Protein AF-A0AAN5D2E3-F1 (afdb_monomer)

Solvent-accessible surface area (backbone atoms only — not comparable to full-atom values): 9190 Å² total; per-residue (Å²): 136,81,71,66,51,76,49,75,48,74,58,98,89,40,80,44,77,50,74,50,62,76,90,56,58,66,60,54,51,52,52,51,50,53,53,48,56,31,68,62,36,72,94,40,45,52,52,53,47,46,52,50,51,49,49,53,33,46,78,68,71,45,49,37,49,93,79,75,38,45,38,66,65,53,52,47,52,53,50,52,50,49,34,44,63,36,77,97,60,52,73,40,81,63,44,63,77,36,79,85,80,60,92,38,74,56,99,84,39,76,68,45,57,54,81,76,77,86,87,74,82,61,87,76,74,84,74,50,68,66,57,53,50,54,50,51,52,55,49,62,74,69,51,65,78,90,79,114

Radius of gyration: 17.25 Å; Cα contacts (8 Å, |Δi|>4): 128; chains: 1; bounding box: 38×38×48 Å

Mean predicted aligned error: 5.22 Å

Nearest PDB structures (foldseek):
  4fhx-assembly1_A  TM=8.862E-01  e=2.299E-06  Schizosaccharomyces pombe 972h-
  4e7x-assembly2_B  TM=8.240E-01  e=1.343E-06  Schizosaccharomyces pombe 972h-
  4e7x-assembly3_C  TM=8.349E-01  e=2.440E-06  Schizosaccharomyces pombe 972h-
  4e80-assembly2_B  TM=8.372E-01  e=2.919E-06  Schizosaccharomyces pombe 972h-
  4e7x-assembly4_D  TM=8.471E-01  e=3.492E-06  Schizosaccharomyces pombe 972h-

Secondary structure (DSSP, 8-state):
---EEEEEEEETTEEEEEEEESS-HHHHHHHHHHHHHHHHSGGGHHHHHHHHHHHHHHHTT---GGGTS--HHHHHHHHHHHHHH-SSS-SS--GGGSSS----EETTEE--------SS-STT----HHHHHHHHHHHHHS--GGG-

InterPro domains:
  IPR043519 Nucleotidyltransferase superfamily [SSF81301] (1-39)
  IPR054708 Poly(A) RNA polymerase, mitochondrial-like, central palm domain [PF22600] (1-38)

pLDDT: mean 90.35, std 9.14, range [53.97, 98.0]

Organism: NCBI:txid1317129

Sequence (148 aa):
KVPIVKFEITVDGNKIDGDVSCYNELALHNSQLLRRYCSWTKDQMLSKLGLFIKRWAKECDICDASKGSLSSYAYMILLIHFLQRLKPHPLLPVLQEMGEKKEILVEGWDVYFCDESPKRHWSKCTLSIGDLFLQFLEYFAKFEWENQ

Structure (mmCIF, N/CA/C/O backbone):
data_AF-A0AAN5D2E3-F1
#
_entry.id   AF-A0AAN5D2E3-F1
#
loop_
_atom_site.group_PDB
_atom_site.id
_atom_site.type_symbol
_atom_site.label_atom_id
_atom_site.label_alt_id
_atom_site.label_comp_id
_atom_site.label_asym_id
_atom_site.label_entity_id
_atom_site.label_seq_id
_atom_site.pdbx_PDB_ins_code
_atom_site.Cartn_x
_atom_site.Cartn_y
_atom_site.Cartn_z
_atom_site.occupancy
_atom_site.B_iso_or_equiv
_atom_site.auth_seq_id
_atom_site.auth_comp_id
_atom_site.auth_asym_id
_atom_site.auth_atom_id
_atom_site.pdbx_PDB_model_num
ATOM 1 N N . LYS A 1 1 ? -18.914 -6.309 2.039 1.00 68.12 1 LYS A N 1
ATOM 2 C CA . LYS A 1 1 ? -18.688 -5.642 3.350 1.00 68.12 1 LYS A CA 1
ATOM 3 C C . LYS A 1 1 ? -18.628 -6.748 4.396 1.00 68.12 1 LYS A C 1
ATOM 5 O O . LYS A 1 1 ? -19.557 -7.540 4.427 1.00 68.12 1 LYS A O 1
ATOM 10 N N . VAL A 1 2 ? -17.533 -6.868 5.146 1.00 80.00 2 VAL A N 1
ATOM 11 C CA . VAL A 1 2 ? -17.291 -8.002 6.059 1.00 80.00 2 VAL A CA 1
ATOM 12 C C . VAL A 1 2 ? -17.822 -7.653 7.458 1.00 80.00 2 VAL A C 1
ATOM 14 O O . VAL A 1 2 ? -17.511 -6.558 7.933 1.00 80.00 2 VAL A O 1
ATOM 17 N N . PRO A 1 3 ? -18.633 -8.507 8.113 1.00 87.31 3 PRO A N 1
ATOM 18 C CA . PRO A 1 3 ? -19.016 -8.314 9.510 1.00 87.31 3 PRO A CA 1
ATOM 19 C C . PRO A 1 3 ? -17.784 -8.347 10.419 1.00 87.31 3 PRO A C 1
ATOM 21 O O . PRO A 1 3 ? -16.954 -9.250 10.305 1.00 87.31 3 PRO A O 1
ATOM 24 N N . ILE A 1 4 ? -17.671 -7.368 11.317 1.00 92.38 4 ILE A N 1
ATOM 25 C CA . ILE A 1 4 ? -16.534 -7.243 12.233 1.00 92.38 4 ILE A CA 1
ATOM 26 C C . ILE A 1 4 ? -16.998 -7.045 13.673 1.00 92.38 4 ILE A C 1
ATOM 28 O O . ILE A 1 4 ? -17.958 -6.316 13.930 1.00 92.38 4 ILE A O 1
ATOM 32 N N . VAL A 1 5 ? -16.278 -7.661 14.606 1.00 93.69 5 VAL A N 1
ATOM 33 C CA . VAL A 1 5 ? -16.347 -7.373 16.041 1.00 93.69 5 VAL A CA 1
ATOM 34 C C . VAL A 1 5 ? -15.101 -6.575 16.402 1.00 93.69 5 VAL A C 1
ATOM 36 O O . VAL A 1 5 ? -13.989 -7.089 16.301 1.00 93.69 5 VAL A O 1
ATOM 39 N N . LYS A 1 6 ? -15.286 -5.317 16.801 1.00 93.31 6 LYS A N 1
ATOM 40 C CA . LYS A 1 6 ? -14.191 -4.460 17.267 1.00 93.31 6 LYS A CA 1
ATOM 41 C C . LYS A 1 6 ? -13.921 -4.716 18.742 1.00 93.31 6 LYS A C 1
ATOM 43 O O . LYS A 1 6 ? -14.868 -4.882 19.510 1.00 93.31 6 LYS A O 1
ATOM 48 N N . PHE A 1 7 ? -12.659 -4.703 19.142 1.00 94.75 7 PHE A N 1
ATOM 49 C CA . PHE A 1 7 ? -12.260 -4.823 20.538 1.00 94.75 7 PHE A CA 1
ATOM 50 C C . PHE A 1 7 ? -11.097 -3.883 20.858 1.00 94.75 7 PHE A C 1
ATOM 52 O O . PHE A 1 7 ? -10.274 -3.584 19.997 1.00 94.75 7 PHE A O 1
ATOM 59 N N . GLU A 1 8 ? -11.024 -3.459 22.116 1.00 96.38 8 GLU A N 1
ATOM 60 C CA . GLU A 1 8 ? -9.869 -2.780 22.705 1.00 96.38 8 GLU A CA 1
ATOM 61 C C . GLU A 1 8 ? -9.410 -3.642 23.888 1.00 96.38 8 GLU A C 1
ATOM 63 O O . GLU A 1 8 ? -10.217 -3.996 24.752 1.00 96.38 8 GLU A O 1
ATOM 68 N N . ILE A 1 9 ? -8.131 -4.010 23.928 1.00 95.31 9 ILE A N 1
ATOM 69 C CA . ILE A 1 9 ? -7.511 -4.679 25.079 1.00 95.31 9 ILE A CA 1
ATOM 70 C C . ILE A 1 9 ? -6.303 -3.879 25.553 1.00 95.31 9 ILE A C 1
ATOM 72 O O . ILE A 1 9 ? -5.659 -3.183 24.774 1.00 95.31 9 ILE A O 1
ATOM 76 N N . THR A 1 10 ? -5.971 -3.985 26.838 1.00 96.56 10 THR A N 1
ATOM 77 C CA . THR A 1 10 ? -4.740 -3.405 27.391 1.00 96.56 10 THR A CA 1
ATOM 78 C C . THR A 1 10 ? -3.774 -4.526 27.754 1.00 96.56 10 THR A C 1
ATOM 80 O O . THR A 1 10 ? -4.115 -5.389 28.559 1.00 96.56 10 THR A O 1
ATOM 83 N N . VAL A 1 11 ? -2.576 -4.511 27.168 1.00 94.88 11 VAL A N 1
ATOM 84 C CA . VAL A 1 11 ? -1.500 -5.485 27.419 1.00 94.88 11 VAL A CA 1
ATOM 85 C C . VAL A 1 11 ? -0.249 -4.715 27.828 1.00 94.88 11 VAL A C 1
ATOM 87 O O . VAL A 1 11 ? 0.181 -3.812 27.113 1.00 94.88 11 VAL A O 1
ATOM 90 N N . ASP A 1 12 ? 0.303 -5.019 29.004 1.00 94.56 12 ASP A N 1
ATOM 91 C CA . ASP A 1 12 ? 1.480 -4.339 29.574 1.00 94.56 12 ASP A CA 1
ATOM 92 C C . ASP A 1 12 ? 1.362 -2.800 29.592 1.00 94.56 12 ASP A C 1
ATOM 94 O O . ASP A 1 12 ? 2.315 -2.072 29.321 1.00 94.56 12 ASP A O 1
ATOM 98 N N . GLY A 1 13 ? 0.155 -2.290 29.864 1.00 93.31 13 GLY A N 1
ATOM 99 C CA . GLY A 1 13 ? -0.145 -0.853 29.880 1.00 93.31 13 GLY A CA 1
ATOM 100 C C . GLY A 1 13 ? -0.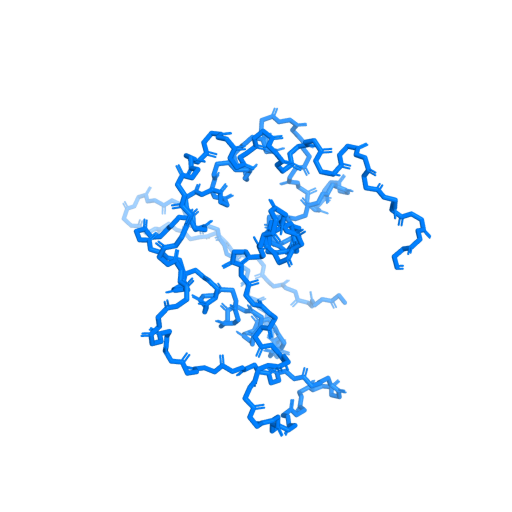342 -0.209 28.500 1.00 93.31 13 GLY A C 1
ATOM 101 O O . GLY A 1 13 ? -0.666 0.974 28.432 1.00 93.31 13 GLY A O 1
ATOM 102 N N . ASN A 1 14 ? -0.208 -0.964 27.406 1.00 93.19 14 ASN A N 1
ATOM 103 C CA . ASN A 1 14 ? -0.454 -0.486 26.047 1.00 93.19 14 ASN A CA 1
ATOM 104 C C . ASN A 1 14 ? -1.866 -0.852 25.594 1.00 93.19 14 ASN A C 1
ATOM 106 O O . ASN A 1 14 ? -2.267 -2.015 25.672 1.00 93.19 14 ASN A O 1
ATOM 110 N N . LYS A 1 15 ? -2.604 0.134 25.078 1.00 95.00 15 LYS A N 1
ATOM 111 C CA . LYS A 1 15 ? -3.893 -0.099 24.421 1.00 95.00 15 LYS A CA 1
ATOM 112 C C . LYS A 1 15 ? -3.682 -0.681 23.029 1.00 95.00 15 LYS A C 1
ATOM 114 O O . LYS A 1 15 ? -2.883 -0.160 22.251 1.00 95.00 15 LYS A O 1
ATOM 119 N N . ILE A 1 16 ? -4.408 -1.747 22.728 1.00 94.06 16 ILE A N 1
ATOM 120 C CA . ILE A 1 16 ? -4.403 -2.431 21.441 1.00 94.06 16 ILE A CA 1
ATOM 121 C C . ILE A 1 16 ? -5.845 -2.508 20.955 1.00 94.06 16 ILE A C 1
ATOM 123 O O . ILE A 1 16 ? -6.668 -3.210 21.545 1.00 94.06 16 ILE A O 1
ATOM 127 N N . ASP A 1 17 ? -6.116 -1.809 19.860 1.00 94.12 17 ASP A N 1
ATOM 128 C CA . ASP A 1 17 ? -7.364 -1.913 19.113 1.00 94.12 17 ASP A CA 1
ATOM 129 C C . ASP A 1 17 ? -7.245 -2.992 18.036 1.00 94.12 17 ASP A C 1
ATOM 131 O O . ASP A 1 17 ? -6.220 -3.103 17.352 1.00 94.12 17 ASP A O 1
ATOM 135 N N . GLY A 1 18 ? -8.307 -3.769 17.850 1.00 92.31 18 GLY A N 1
ATOM 136 C CA . GLY A 1 18 ? -8.355 -4.803 16.829 1.00 92.31 18 GLY A CA 1
ATOM 137 C C . GLY A 1 18 ? -9.761 -5.095 16.329 1.00 92.31 18 GLY A C 1
ATOM 138 O O . GLY A 1 18 ? -10.763 -4.794 16.978 1.00 92.31 18 GLY A O 1
ATOM 139 N N . ASP A 1 19 ? -9.809 -5.728 15.161 1.00 93.19 19 ASP A N 1
ATOM 140 C CA . ASP A 1 19 ? -11.034 -6.186 14.522 1.00 93.19 19 ASP A CA 1
ATOM 141 C C . ASP A 1 19 ? -10.968 -7.710 14.354 1.00 93.19 19 ASP A C 1
ATOM 143 O O . ASP A 1 19 ? -10.006 -8.247 13.801 1.00 93.19 19 ASP A O 1
ATOM 147 N N . VAL A 1 20 ? -12.007 -8.418 14.796 1.00 92.94 20 VAL A N 1
ATOM 148 C CA . VAL A 1 20 ? -12.223 -9.837 14.486 1.00 92.94 20 VAL A CA 1
ATOM 149 C C . VAL A 1 20 ? -13.233 -9.934 13.353 1.00 92.94 20 VAL A C 1
ATOM 151 O O . VAL A 1 20 ? -14.332 -9.391 13.444 1.00 92.94 20 VAL A O 1
ATOM 154 N N . SER A 1 21 ? -12.874 -10.657 12.295 1.00 92.81 21 SER A N 1
ATOM 155 C CA . SER A 1 21 ? -13.781 -11.009 11.199 1.00 92.81 21 SER A CA 1
ATOM 156 C C . SER A 1 21 ? -13.849 -12.525 11.048 1.00 92.81 21 SER A C 1
ATOM 158 O O . SER A 1 21 ? -12.859 -13.218 11.282 1.00 92.81 21 SER A O 1
ATOM 160 N N . CYS A 1 22 ? -15.015 -13.046 10.672 1.00 89.56 22 CYS A N 1
ATOM 161 C CA . CYS A 1 22 ? -15.204 -14.470 10.401 1.00 89.56 22 CYS A CA 1
ATOM 162 C C . CYS A 1 22 ? -15.117 -14.723 8.893 1.00 89.56 22 CYS A C 1
ATOM 164 O O . CYS A 1 22 ? -15.742 -13.993 8.127 1.00 89.56 22 CYS A O 1
ATOM 166 N N . TYR A 1 23 ? -14.375 -15.760 8.491 1.00 86.88 23 TYR A N 1
ATOM 167 C CA . TYR A 1 23 ? -14.269 -16.220 7.097 1.00 86.88 23 TYR A CA 1
ATOM 168 C C . TYR A 1 23 ? -13.866 -15.130 6.090 1.00 86.88 23 TYR A C 1
ATOM 170 O O . TYR A 1 23 ? -14.365 -15.090 4.977 1.00 86.88 23 TYR A O 1
ATOM 178 N N . ASN A 1 24 ? -12.961 -14.224 6.470 1.00 89.75 24 ASN A N 1
ATOM 179 C CA . ASN A 1 24 ? -12.407 -13.229 5.549 1.00 89.75 24 ASN A CA 1
ATOM 180 C C . ASN A 1 24 ? -11.130 -13.767 4.883 1.00 89.75 24 ASN A C 1
ATOM 182 O O . ASN A 1 24 ? -10.030 -13.251 5.100 1.00 89.75 24 ASN A O 1
ATOM 186 N N . GLU A 1 25 ? -11.265 -14.859 4.131 1.00 92.69 25 GLU A N 1
ATOM 187 C CA . GLU A 1 25 ? -10.123 -15.589 3.568 1.00 92.69 25 GLU A CA 1
ATOM 188 C C . GLU A 1 25 ? -9.369 -14.752 2.531 1.00 92.69 25 GLU A C 1
ATOM 190 O O . GLU A 1 25 ? -8.136 -14.714 2.530 1.00 92.69 25 GLU A O 1
ATOM 195 N N . LEU A 1 26 ? -10.092 -13.969 1.725 1.00 94.06 26 LEU A N 1
ATOM 196 C CA . LEU A 1 26 ? -9.495 -13.033 0.770 1.00 94.06 26 LEU A CA 1
ATOM 197 C C . LEU A 1 26 ? -8.535 -12.040 1.445 1.00 94.06 26 LEU A C 1
ATOM 199 O O . LEU A 1 26 ? -7.472 -11.731 0.900 1.00 94.06 26 LEU A O 1
ATOM 203 N N . ALA A 1 27 ? -8.851 -11.560 2.654 1.00 93.19 27 ALA A N 1
ATOM 204 C CA . ALA A 1 27 ? -7.956 -10.662 3.384 1.00 93.19 27 ALA A CA 1
ATOM 205 C C . ALA A 1 27 ? -6.655 -11.348 3.826 1.00 93.19 27 ALA A C 1
ATOM 207 O O . ALA A 1 27 ? -5.616 -10.683 3.887 1.00 93.19 27 ALA A O 1
ATOM 208 N N . LEU A 1 28 ? -6.678 -12.659 4.089 1.00 94.19 28 LEU A N 1
ATOM 209 C CA . LEU A 1 28 ? -5.467 -13.426 4.388 1.00 94.19 28 LEU A CA 1
ATOM 210 C C . LEU A 1 28 ? -4.560 -13.490 3.156 1.00 94.19 28 LEU A C 1
ATOM 212 O O . LEU A 1 28 ? -3.385 -13.131 3.253 1.00 94.19 28 LEU A O 1
ATOM 216 N N . HIS A 1 29 ? -5.110 -13.852 1.994 1.00 95.25 29 HIS A N 1
ATOM 217 C CA . HIS A 1 29 ? -4.358 -13.907 0.735 1.00 95.25 29 HIS A CA 1
ATOM 218 C C . HIS A 1 29 ? -3.791 -12.541 0.337 1.00 95.25 29 HIS A C 1
ATOM 220 O O . HIS A 1 29 ? -2.604 -12.422 0.037 1.00 95.25 29 HIS A O 1
ATOM 226 N N . ASN A 1 30 ? -4.590 -11.478 0.444 1.00 95.81 30 ASN A N 1
ATOM 227 C CA . ASN A 1 30 ? -4.129 -10.116 0.179 1.00 95.81 30 ASN A CA 1
ATOM 228 C C . ASN A 1 30 ? -3.019 -9.678 1.149 1.00 95.81 30 ASN A C 1
ATOM 230 O O . ASN A 1 30 ? -2.061 -9.019 0.741 1.00 95.81 30 ASN A O 1
ATOM 234 N N . SER A 1 31 ? -3.102 -10.066 2.425 1.00 95.69 31 SER A N 1
ATOM 235 C CA . SER A 1 31 ? -2.049 -9.779 3.410 1.00 95.69 31 SER A CA 1
ATOM 236 C C . SER A 1 31 ? -0.749 -10.520 3.086 1.00 95.69 31 SER A C 1
ATOM 238 O O . SER A 1 31 ? 0.338 -9.951 3.223 1.00 95.69 31 SER A O 1
ATOM 240 N N . GLN A 1 32 ? -0.841 -11.766 2.612 1.00 95.44 32 GLN A N 1
ATOM 241 C CA . GLN A 1 32 ? 0.313 -12.535 2.140 1.00 95.44 32 GLN A CA 1
ATOM 242 C C . GLN A 1 32 ? 0.931 -11.905 0.886 1.00 95.44 32 GLN A C 1
ATOM 244 O O . GLN A 1 32 ? 2.149 -11.723 0.839 1.00 95.44 32 GLN A O 1
ATOM 249 N N . LEU A 1 33 ? 0.109 -11.475 -0.075 1.00 95.50 33 LEU A N 1
ATOM 250 C CA . LEU A 1 33 ? 0.558 -10.771 -1.276 1.00 95.50 33 LEU A CA 1
ATOM 251 C C . LEU A 1 33 ? 1.311 -9.475 -0.927 1.00 95.50 33 LEU A C 1
ATOM 253 O O . LEU A 1 33 ? 2.419 -9.247 -1.415 1.00 95.50 33 LEU A O 1
ATOM 257 N N . LEU A 1 34 ? 0.763 -8.643 -0.033 1.00 95.38 34 LEU A N 1
ATOM 258 C CA . LEU A 1 34 ? 1.438 -7.424 0.431 1.00 95.38 34 LEU A CA 1
ATOM 259 C C . LEU A 1 34 ? 2.762 -7.731 1.134 1.00 95.38 34 LEU A C 1
ATOM 261 O O . LEU A 1 34 ? 3.778 -7.092 0.850 1.00 95.38 34 LEU A O 1
ATOM 265 N N . ARG A 1 35 ? 2.782 -8.739 2.015 1.00 93.62 35 ARG A N 1
ATOM 266 C CA . ARG A 1 35 ? 4.020 -9.211 2.650 1.00 93.62 35 ARG A CA 1
ATOM 267 C C . ARG A 1 35 ? 5.044 -9.615 1.594 1.00 93.62 35 ARG A C 1
ATOM 269 O O . ARG A 1 35 ? 6.233 -9.319 1.748 1.00 93.62 35 ARG A O 1
ATOM 276 N N . ARG A 1 36 ? 4.588 -10.240 0.507 1.00 91.81 36 ARG A N 1
ATOM 277 C CA . ARG A 1 36 ? 5.463 -10.667 -0.573 1.00 91.81 36 ARG A CA 1
ATOM 278 C C . ARG A 1 36 ? 6.072 -9.501 -1.330 1.00 91.81 36 ARG A C 1
ATOM 280 O O . ARG A 1 36 ? 7.293 -9.475 -1.493 1.00 91.81 36 ARG A O 1
ATOM 287 N N . TYR A 1 37 ? 5.280 -8.495 -1.679 1.00 92.56 37 TYR A N 1
ATOM 288 C CA . TYR A 1 37 ? 5.800 -7.254 -2.250 1.00 92.56 37 TYR A CA 1
ATOM 289 C C . TYR A 1 37 ? 6.796 -6.553 -1.319 1.00 92.56 37 TYR A C 1
ATOM 291 O O . TYR A 1 37 ? 7.847 -6.103 -1.773 1.00 92.56 37 TYR A O 1
ATOM 299 N N . CYS A 1 38 ? 6.545 -6.519 -0.008 1.00 91.06 38 CYS A N 1
ATOM 300 C CA . CYS A 1 38 ? 7.490 -5.926 0.944 1.00 91.06 38 CYS A CA 1
ATOM 301 C C . CYS A 1 38 ? 8.844 -6.653 0.945 1.00 91.06 38 CYS A C 1
ATOM 303 O O . CYS A 1 38 ? 9.891 -6.005 0.978 1.00 91.06 38 CYS A O 1
ATOM 305 N N . SER A 1 39 ? 8.827 -7.986 0.835 1.00 88.50 39 SER A N 1
ATOM 306 C CA . SER A 1 39 ? 10.038 -8.812 0.710 1.00 88.50 39 SER A CA 1
ATOM 307 C C . SER A 1 39 ? 10.751 -8.687 -0.643 1.00 88.50 39 SER A C 1
ATOM 309 O O . SER A 1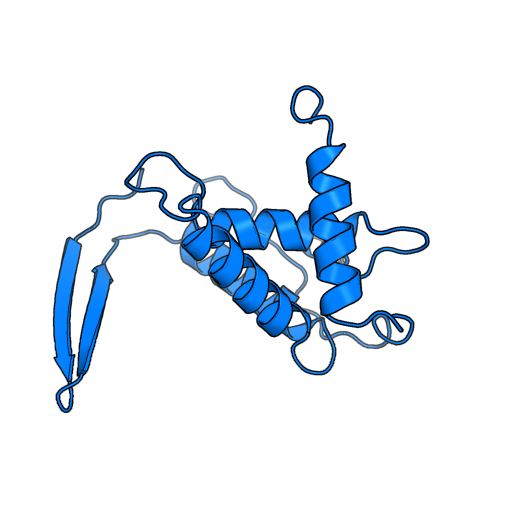 39 ? 11.904 -9.092 -0.764 1.00 88.50 39 SER A O 1
ATOM 311 N N . TRP A 1 40 ? 10.080 -8.142 -1.666 1.00 86.12 40 TRP A N 1
ATOM 312 C CA . TRP A 1 40 ? 10.640 -7.988 -3.010 1.00 86.12 40 TRP A CA 1
ATOM 313 C C . TRP A 1 40 ? 11.729 -6.912 -3.071 1.00 86.12 40 TRP A C 1
ATOM 315 O O . TRP A 1 40 ? 12.671 -6.999 -3.859 1.00 86.12 40 TRP A O 1
ATOM 325 N N . THR A 1 41 ? 11.597 -5.879 -2.239 1.00 82.94 41 THR A N 1
ATOM 326 C CA . THR A 1 41 ? 12.484 -4.711 -2.257 1.00 82.94 41 THR A CA 1
ATOM 327 C C . THR A 1 41 ? 13.667 -4.871 -1.309 1.00 82.94 41 THR A C 1
ATOM 329 O O . THR A 1 41 ? 13.527 -5.399 -0.203 1.00 82.94 41 THR A O 1
ATOM 332 N N . LYS A 1 42 ? 14.841 -4.368 -1.708 1.00 80.25 42 LYS A N 1
ATOM 333 C CA . LYS A 1 42 ? 16.016 -4.331 -0.826 1.00 80.25 42 LYS A CA 1
ATOM 334 C C . LYS A 1 42 ? 15.756 -3.407 0.371 1.00 80.25 42 LYS A C 1
ATOM 336 O O . LYS A 1 42 ? 15.055 -2.403 0.246 1.00 80.25 42 LYS A O 1
ATOM 341 N N . ASP A 1 43 ? 16.324 -3.753 1.525 1.00 84.19 43 ASP A N 1
ATOM 342 C CA . ASP A 1 43 ? 16.320 -2.938 2.748 1.00 84.19 43 ASP A CA 1
ATOM 343 C C . ASP A 1 43 ? 14.915 -2.484 3.194 1.00 84.19 43 ASP A C 1
ATOM 345 O O . ASP A 1 43 ? 14.766 -1.437 3.832 1.00 84.19 43 ASP A O 1
ATOM 349 N N . GLN A 1 44 ? 13.885 -3.276 2.859 1.00 87.38 44 GLN A N 1
ATOM 350 C CA . GLN A 1 44 ? 12.472 -3.010 3.153 1.00 87.38 44 GLN A CA 1
ATOM 351 C C . GLN A 1 44 ? 11.975 -1.657 2.610 1.00 87.38 44 GLN A C 1
ATOM 353 O O . GLN A 1 44 ? 11.161 -0.988 3.252 1.00 87.38 44 GLN A O 1
ATOM 358 N N . MET A 1 45 ? 12.474 -1.227 1.444 1.00 90.81 45 MET A N 1
ATOM 359 C CA . MET A 1 45 ? 12.124 0.066 0.841 1.00 90.81 45 MET A CA 1
ATOM 360 C C . MET A 1 45 ? 10.608 0.252 0.722 1.00 90.81 45 MET A C 1
ATOM 362 O O . MET A 1 45 ? 10.096 1.273 1.182 1.00 90.81 45 MET A O 1
ATOM 366 N N . LEU A 1 46 ? 9.883 -0.745 0.196 1.00 93.06 46 LEU A N 1
ATOM 367 C CA . LEU A 1 46 ? 8.430 -0.651 0.035 1.00 93.06 46 LEU A CA 1
ATOM 368 C C . LEU A 1 46 ? 7.722 -0.398 1.370 1.00 93.06 46 LEU A C 1
ATOM 370 O O . LEU A 1 46 ? 6.859 0.471 1.449 1.00 93.06 46 LEU A O 1
ATOM 374 N N . SER A 1 47 ? 8.113 -1.114 2.428 1.00 94.56 47 SER A N 1
ATOM 375 C CA . SER A 1 47 ? 7.540 -0.938 3.766 1.00 94.56 47 SER A CA 1
ATOM 376 C C . SER A 1 47 ? 7.797 0.467 4.314 1.00 94.56 47 SER A C 1
ATOM 378 O O . SER A 1 47 ? 6.897 1.087 4.878 1.00 94.56 47 SER A O 1
ATOM 380 N N . LYS A 1 48 ? 9.019 0.987 4.138 1.00 94.94 48 LYS A N 1
ATOM 381 C CA . LYS A 1 48 ? 9.406 2.326 4.607 1.00 94.94 48 LYS A CA 1
ATOM 382 C C . LYS A 1 48 ? 8.647 3.422 3.861 1.00 94.94 48 LYS A C 1
ATOM 384 O O . LYS A 1 48 ? 8.096 4.318 4.496 1.00 94.94 48 LYS A O 1
ATOM 389 N N . LEU A 1 49 ? 8.582 3.329 2.533 1.00 96.44 49 LEU A N 1
ATOM 390 C CA . LEU A 1 49 ? 7.847 4.275 1.696 1.00 96.44 49 LEU A CA 1
ATOM 391 C C . LEU A 1 49 ? 6.337 4.207 1.966 1.00 96.44 49 LEU A C 1
ATOM 393 O O . LEU A 1 49 ? 5.698 5.244 2.113 1.00 96.44 49 LEU A O 1
ATOM 397 N N . GLY A 1 50 ? 5.780 3.005 2.135 1.00 97.12 50 GLY A N 1
ATOM 398 C CA . GLY A 1 50 ? 4.382 2.806 2.517 1.00 97.12 50 GLY A CA 1
ATOM 399 C C . GLY A 1 50 ? 4.037 3.431 3.870 1.00 97.12 50 GLY A C 1
ATOM 400 O O . GLY A 1 50 ? 3.013 4.101 3.998 1.00 97.12 50 GLY A O 1
ATOM 401 N N . LEU A 1 51 ? 4.912 3.290 4.873 1.00 95.94 51 LEU A N 1
ATOM 402 C CA . LEU A 1 51 ? 4.740 3.949 6.171 1.00 95.94 51 LEU A CA 1
ATOM 403 C C . LEU A 1 51 ? 4.800 5.477 6.046 1.00 95.94 51 LEU A C 1
ATOM 405 O O . LEU A 1 51 ? 4.003 6.172 6.677 1.00 95.94 51 LEU A O 1
ATOM 409 N N . PHE A 1 52 ? 5.718 5.990 5.224 1.00 96.69 52 PHE A N 1
ATOM 410 C CA . PHE A 1 52 ? 5.851 7.422 4.975 1.00 96.69 52 PHE A CA 1
ATOM 411 C C . PHE A 1 52 ? 4.599 8.001 4.301 1.00 96.69 52 PHE A C 1
ATOM 413 O O . PHE A 1 52 ? 4.019 8.952 4.821 1.00 96.69 52 PHE A O 1
ATOM 420 N N . ILE A 1 53 ? 4.116 7.371 3.223 1.00 97.94 53 ILE A N 1
ATOM 421 C CA . ILE A 1 53 ? 2.876 7.756 2.528 1.00 97.94 53 ILE A CA 1
ATOM 422 C C . ILE A 1 53 ? 1.678 7.675 3.471 1.00 97.94 53 ILE A C 1
ATOM 424 O O . ILE A 1 53 ? 0.890 8.612 3.532 1.00 97.94 53 ILE A O 1
ATOM 428 N N . LYS A 1 54 ? 1.553 6.596 4.254 1.00 96.69 54 LYS A N 1
ATOM 429 C CA . LYS A 1 54 ? 0.472 6.457 5.240 1.00 96.69 54 LYS A CA 1
ATOM 430 C C . LYS A 1 54 ? 0.488 7.598 6.254 1.00 96.69 54 LYS A C 1
ATOM 432 O O . LYS A 1 54 ? -0.571 8.111 6.603 1.00 96.69 54 LYS A O 1
ATOM 437 N N . ARG A 1 55 ? 1.667 7.976 6.757 1.00 96.69 55 ARG A N 1
ATOM 438 C CA . ARG A 1 55 ? 1.792 9.088 7.703 1.00 96.69 55 ARG A CA 1
ATOM 439 C C . ARG A 1 55 ? 1.398 10.404 7.043 1.00 96.69 55 ARG A C 1
ATOM 441 O O . ARG A 1 55 ? 0.532 11.078 7.575 1.00 96.69 55 ARG A O 1
ATOM 448 N N . TRP A 1 56 ? 1.955 10.717 5.875 1.00 97.31 56 TRP A N 1
ATOM 449 C CA . TRP A 1 56 ? 1.583 11.903 5.101 1.00 97.31 56 TRP A CA 1
ATOM 450 C C . TRP A 1 56 ? 0.067 11.982 4.852 1.00 97.31 56 TRP A C 1
ATOM 452 O O . TRP A 1 56 ? -0.556 12.988 5.170 1.00 97.31 56 TRP A O 1
ATOM 462 N N . ALA A 1 57 ? -0.549 10.894 4.388 1.00 97.44 57 ALA A N 1
ATOM 463 C CA . ALA A 1 57 ? -1.982 10.840 4.116 1.00 97.44 57 ALA A CA 1
ATOM 464 C C . ALA A 1 57 ? -2.838 11.027 5.383 1.00 97.44 57 ALA A C 1
ATOM 466 O O . ALA A 1 57 ? -3.919 11.607 5.314 1.00 97.44 57 ALA A O 1
ATOM 467 N N . LYS A 1 58 ? -2.363 10.565 6.550 1.00 95.38 58 LYS A N 1
ATOM 468 C CA . LYS A 1 58 ? -3.010 10.840 7.842 1.00 95.38 58 LYS A CA 1
ATOM 469 C C . LYS A 1 58 ? -2.915 12.310 8.243 1.00 95.38 58 LYS A C 1
ATOM 471 O O . LYS A 1 58 ? -3.918 12.857 8.677 1.00 95.38 58 LYS A O 1
ATOM 476 N N . GLU A 1 59 ? -1.751 12.940 8.087 1.00 96.81 59 GLU A N 1
ATOM 477 C CA . GLU A 1 59 ? -1.582 14.376 8.376 1.00 96.81 59 GLU A CA 1
ATOM 478 C C . GLU A 1 59 ? -2.435 15.252 7.439 1.00 96.81 59 GLU A C 1
ATOM 480 O O . GLU A 1 59 ? -2.855 16.341 7.814 1.00 96.81 59 GLU A O 1
ATOM 485 N N . CYS A 1 60 ? -2.734 14.760 6.233 1.00 95.94 60 CYS A N 1
ATOM 486 C CA . CYS A 1 60 ? -3.653 15.397 5.289 1.00 95.94 60 CYS A CA 1
ATOM 487 C C . CYS A 1 60 ? -5.137 15.021 5.494 1.00 95.94 60 CYS A C 1
ATOM 489 O O . CYS A 1 60 ? -5.962 15.428 4.684 1.00 95.94 60 CYS A O 1
ATOM 491 N N . ASP A 1 61 ? -5.480 14.236 6.524 1.00 95.50 61 ASP A N 1
ATOM 492 C CA . ASP A 1 61 ? -6.840 13.742 6.826 1.00 95.50 61 ASP A CA 1
ATOM 493 C C . ASP A 1 61 ? -7.523 12.960 5.677 1.00 95.50 61 ASP A C 1
ATOM 495 O O . ASP A 1 61 ? -8.745 12.896 5.556 1.00 95.50 61 ASP A O 1
ATOM 499 N N . ILE A 1 62 ? -6.725 12.305 4.826 1.00 95.69 62 ILE A N 1
ATOM 500 C CA . ILE A 1 62 ? -7.192 11.513 3.670 1.00 95.69 62 ILE A CA 1
ATOM 501 C C . ILE A 1 62 ? -6.969 9.999 3.840 1.00 95.69 62 ILE A C 1
ATOM 503 O O . ILE A 1 62 ? -7.108 9.238 2.885 1.00 95.69 62 ILE A O 1
ATOM 507 N N . CYS A 1 63 ? -6.652 9.539 5.057 1.00 94.31 63 CYS A N 1
ATOM 508 C CA . CYS A 1 63 ? -6.351 8.136 5.378 1.00 94.31 63 CYS A CA 1
ATOM 509 C C . CYS A 1 63 ? -7.290 7.537 6.451 1.00 94.31 63 CYS A C 1
ATOM 511 O O . CYS A 1 63 ? -6.832 6.924 7.423 1.00 94.31 63 CYS A O 1
ATOM 513 N N . ASP A 1 64 ? -8.603 7.703 6.286 1.00 90.44 64 ASP A N 1
ATOM 514 C CA . ASP A 1 64 ? -9.638 7.166 7.174 1.00 90.44 64 ASP A CA 1
ATOM 515 C C . ASP A 1 64 ? -10.884 6.707 6.391 1.00 90.44 64 ASP A C 1
ATOM 517 O O . ASP A 1 64 ? -11.836 7.454 6.150 1.00 90.44 64 ASP A O 1
ATOM 521 N N . ALA A 1 65 ? -10.911 5.417 6.053 1.00 88.94 65 ALA A N 1
ATOM 522 C CA . ALA A 1 65 ? -12.031 4.806 5.338 1.00 88.94 65 ALA A CA 1
ATOM 523 C C . ALA A 1 65 ? -13.363 4.851 6.095 1.00 88.94 65 ALA A C 1
ATOM 525 O O . ALA A 1 65 ? -14.418 4.769 5.469 1.00 88.94 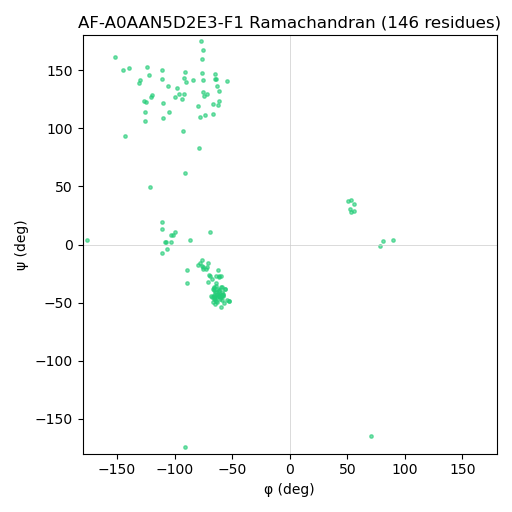65 ALA A O 1
ATOM 526 N N . SER A 1 66 ? -13.346 5.005 7.423 1.00 84.12 66 SER A N 1
ATOM 527 C CA . SER A 1 66 ? -14.587 5.146 8.188 1.00 84.12 66 SER A CA 1
ATOM 528 C C . SER A 1 66 ? -15.252 6.510 7.981 1.00 84.12 66 SER A C 1
ATOM 530 O O . SER A 1 66 ? -16.464 6.626 8.151 1.00 84.12 66 SER A O 1
ATO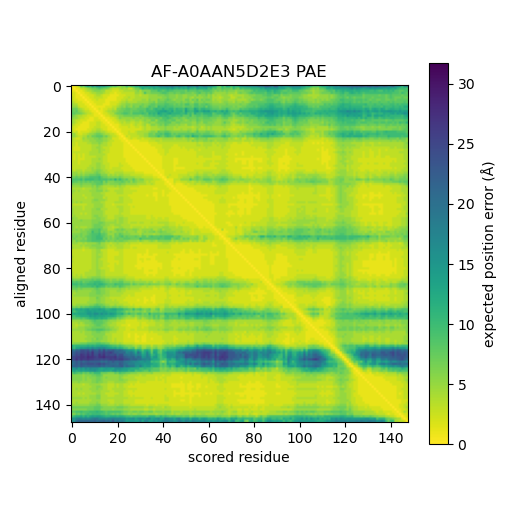M 532 N N . LYS A 1 67 ? -14.477 7.510 7.544 1.00 87.38 67 LYS A N 1
ATOM 533 C CA . LYS A 1 67 ? -14.925 8.874 7.234 1.00 87.38 67 LYS A CA 1
ATOM 534 C C . LYS A 1 67 ? -15.060 9.147 5.731 1.00 87.38 67 LYS A C 1
ATOM 536 O O . LYS A 1 67 ? -15.284 10.285 5.337 1.00 87.38 67 LYS A O 1
ATOM 541 N N . GLY A 1 68 ? -14.939 8.117 4.892 1.00 86.81 68 GLY A N 1
ATOM 542 C CA . GLY A 1 68 ? -15.118 8.221 3.440 1.00 86.81 68 GLY A CA 1
ATOM 543 C C . GLY A 1 68 ? -13.856 8.548 2.637 1.00 86.81 68 GLY A C 1
ATOM 544 O O . GLY A 1 68 ? -13.955 8.682 1.421 1.00 86.81 68 GLY A O 1
ATOM 545 N N . SER A 1 69 ? -12.680 8.6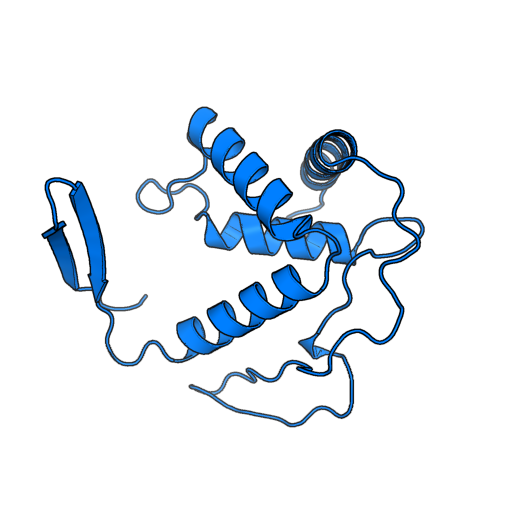40 3.268 1.00 92.88 69 SER A N 1
ATOM 546 C CA . SER A 1 69 ? -11.399 8.738 2.552 1.00 92.88 69 SER A CA 1
ATOM 547 C C . SER A 1 69 ? -10.779 7.351 2.304 1.00 92.88 69 SER A C 1
ATOM 549 O O . SER A 1 69 ? -11.420 6.319 2.515 1.00 92.88 69 SER A O 1
ATOM 551 N N . LEU A 1 70 ? -9.555 7.276 1.775 1.00 94.00 70 LEU A N 1
ATOM 552 C CA . LEU A 1 70 ? -8.939 5.992 1.429 1.00 94.00 70 LEU A CA 1
ATOM 553 C C . LEU A 1 70 ? -8.433 5.252 2.677 1.00 94.00 70 LEU A C 1
ATOM 555 O O . LEU A 1 70 ? -7.967 5.844 3.648 1.00 94.00 70 LEU A O 1
ATOM 559 N N . SER A 1 71 ? -8.482 3.918 2.652 1.00 94.19 71 SER A N 1
ATOM 560 C CA . SER A 1 71 ? -7.872 3.102 3.708 1.00 94.19 71 SER A CA 1
ATOM 561 C C . SER A 1 71 ? -6.349 3.053 3.555 1.00 94.19 71 SER A C 1
ATOM 563 O O . SER A 1 71 ? -5.811 3.208 2.458 1.00 94.19 71 SER A O 1
ATOM 565 N N . SER A 1 72 ? -5.624 2.722 4.629 1.00 93.31 72 SER A N 1
ATOM 566 C CA . SER A 1 72 ? -4.179 2.483 4.508 1.00 93.31 72 SER A CA 1
ATOM 567 C C . SER A 1 72 ? -3.844 1.312 3.579 1.00 93.31 72 SER A C 1
ATOM 569 O O . SER A 1 72 ? -2.770 1.293 2.988 1.00 93.31 72 SER A O 1
ATOM 571 N N . TYR A 1 73 ? -4.753 0.341 3.445 1.00 95.19 73 TYR A N 1
ATOM 572 C CA . TYR A 1 73 ? -4.615 -0.740 2.471 1.00 95.19 73 TYR A CA 1
ATOM 573 C C . TYR A 1 73 ? -4.700 -0.200 1.038 1.00 95.19 73 TYR A C 1
ATOM 575 O O . TYR A 1 73 ? -3.832 -0.513 0.229 1.00 95.19 73 TYR A O 1
ATOM 583 N N . ALA A 1 74 ? -5.662 0.681 0.742 1.00 96.44 74 ALA A N 1
ATOM 584 C CA . ALA A 1 74 ? -5.789 1.298 -0.577 1.00 96.44 74 ALA A CA 1
ATOM 585 C C . ALA A 1 74 ? -4.520 2.074 -0.971 1.00 96.44 74 ALA A C 1
ATOM 587 O O . ALA A 1 74 ? -4.014 1.887 -2.073 1.00 96.44 74 ALA A O 1
ATOM 588 N N . TYR A 1 75 ? -3.929 2.848 -0.052 1.00 97.56 75 TYR A N 1
ATOM 589 C CA . TYR A 1 75 ? -2.645 3.517 -0.304 1.00 97.56 75 TYR A CA 1
ATOM 590 C C . TYR A 1 75 ? -1.498 2.548 -0.615 1.00 97.56 75 TYR A C 1
ATOM 592 O O . TYR A 1 75 ? -0.664 2.848 -1.467 1.00 97.56 75 TYR A O 1
ATOM 600 N N . MET A 1 76 ? -1.453 1.380 0.034 1.00 97.56 76 MET A N 1
ATOM 601 C CA . MET A 1 76 ? -0.456 0.355 -0.293 1.00 97.56 76 MET A CA 1
ATOM 602 C C . MET A 1 76 ? -0.656 -0.207 -1.703 1.00 97.56 76 MET A C 1
ATOM 604 O O . MET A 1 76 ? 0.328 -0.419 -2.408 1.00 97.56 76 MET A O 1
ATOM 608 N N . ILE A 1 77 ? -1.904 -0.404 -2.135 1.00 97.44 77 ILE A N 1
ATOM 609 C CA . ILE A 1 77 ? -2.211 -0.839 -3.503 1.00 97.44 77 ILE A CA 1
ATOM 610 C C . ILE A 1 77 ? -1.808 0.230 -4.525 1.00 97.44 77 ILE A C 1
ATOM 612 O O . ILE A 1 77 ? -1.133 -0.098 -5.498 1.00 97.44 77 ILE A O 1
ATOM 616 N N . LEU A 1 78 ? -2.127 1.506 -4.275 1.00 97.75 78 LEU A N 1
ATOM 617 C CA . LEU A 1 78 ? -1.691 2.622 -5.125 1.00 97.75 78 LEU A CA 1
ATOM 618 C C . LEU A 1 78 ? -0.163 2.686 -5.237 1.00 97.75 78 LEU A C 1
ATOM 620 O O . LEU A 1 78 ? 0.378 2.860 -6.327 1.00 97.75 78 LEU A O 1
ATOM 624 N N . LEU A 1 79 ? 0.545 2.499 -4.123 1.00 98.00 79 LEU A N 1
ATOM 625 C CA . LEU A 1 79 ? 2.004 2.476 -4.115 1.00 98.00 79 LEU A CA 1
ATOM 626 C C . LEU A 1 79 ? 2.565 1.310 -4.942 1.00 98.00 79 LEU A C 1
ATOM 628 O O . LEU A 1 79 ? 3.495 1.506 -5.724 1.00 98.00 79 LEU A O 1
ATOM 632 N N . ILE A 1 80 ? 2.007 0.106 -4.794 1.00 97.00 80 ILE A N 1
ATOM 633 C CA . ILE A 1 80 ? 2.417 -1.059 -5.589 1.00 97.00 80 ILE A CA 1
ATOM 634 C C . ILE A 1 80 ? 2.178 -0.795 -7.077 1.00 97.00 80 ILE A C 1
ATOM 636 O O . ILE A 1 80 ? 3.094 -0.996 -7.873 1.00 97.00 80 ILE A O 1
ATOM 640 N N . HIS A 1 81 ? 1.003 -0.274 -7.439 1.00 97.00 81 HIS A N 1
ATOM 641 C CA . HIS A 1 81 ? 0.671 0.085 -8.816 1.00 97.00 81 HIS A CA 1
ATOM 642 C C . HIS A 1 81 ? 1.674 1.090 -9.397 1.00 97.00 81 HIS A C 1
ATOM 644 O O . HIS A 1 81 ? 2.241 0.860 -10.464 1.00 97.00 81 HIS A O 1
ATOM 650 N N . PHE A 1 82 ? 1.952 2.177 -8.676 1.00 96.81 82 PHE A N 1
ATOM 651 C CA . PHE A 1 82 ? 2.945 3.173 -9.080 1.00 96.81 82 PHE A CA 1
ATOM 652 C C . PHE A 1 82 ? 4.314 2.530 -9.352 1.00 96.81 82 PHE A C 1
ATOM 654 O O . PHE A 1 82 ? 4.910 2.749 -10.406 1.00 96.81 82 PHE A O 1
ATOM 661 N N . LEU A 1 83 ? 4.795 1.667 -8.453 1.00 94.75 83 LEU A N 1
ATOM 662 C CA . LEU A 1 83 ? 6.090 0.999 -8.616 1.00 94.75 83 LEU A CA 1
ATOM 663 C C . LEU A 1 83 ? 6.098 -0.048 -9.744 1.00 94.75 83 LEU A C 1
ATOM 665 O O . LEU A 1 83 ? 7.157 -0.299 -10.320 1.00 94.75 83 LEU A O 1
ATOM 669 N N . GLN A 1 84 ? 4.947 -0.633 -10.087 1.00 94.25 84 GLN A N 1
ATOM 670 C CA . GLN A 1 84 ? 4.765 -1.496 -11.264 1.00 94.25 84 GLN A CA 1
ATOM 671 C C . GLN A 1 84 ? 4.698 -0.710 -12.581 1.00 94.25 84 GLN A C 1
ATOM 673 O O . GLN A 1 84 ? 4.931 -1.273 -13.650 1.00 94.25 84 GLN A O 1
ATOM 678 N N . ARG A 1 85 ? 4.380 0.588 -12.531 1.00 93.69 85 ARG A N 1
ATOM 679 C CA . ARG A 1 85 ? 4.262 1.464 -13.708 1.00 93.69 85 ARG A CA 1
ATOM 680 C C . ARG A 1 85 ? 5.412 2.460 -13.860 1.00 93.69 85 ARG A C 1
ATOM 682 O O . ARG A 1 85 ? 5.465 3.149 -14.881 1.00 93.69 85 ARG A O 1
ATOM 689 N N . LEU A 1 86 ? 6.340 2.503 -12.900 1.00 90.38 86 LEU A N 1
ATOM 690 C CA . LEU A 1 86 ? 7.486 3.409 -12.916 1.00 90.38 86 LEU A CA 1
ATOM 691 C C . LEU A 1 86 ? 8.29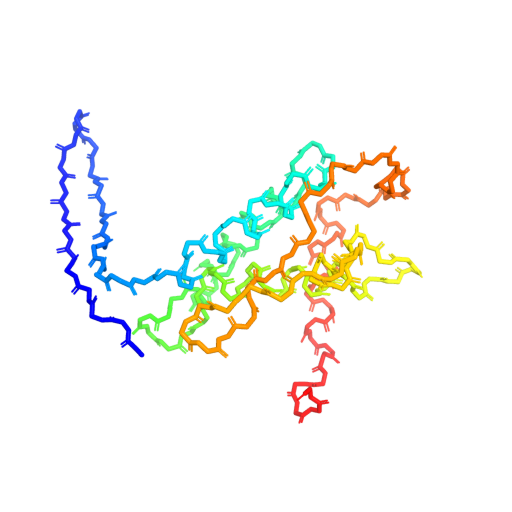9 3.275 -14.215 1.00 90.38 86 LEU A C 1
ATOM 693 O O . LEU A 1 86 ? 8.500 2.180 -14.745 1.00 90.38 86 LEU A O 1
ATOM 697 N N . LYS A 1 87 ? 8.773 4.410 -14.733 1.00 85.75 87 LYS A N 1
ATOM 698 C CA . LYS A 1 87 ? 9.602 4.505 -15.943 1.00 85.75 87 LYS A CA 1
ATOM 699 C C . LYS A 1 87 ? 11.032 4.931 -15.574 1.00 85.75 87 LYS A C 1
ATOM 701 O O . LYS A 1 87 ? 11.200 5.637 -14.586 1.00 85.75 87 LYS A O 1
ATOM 706 N N . PRO A 1 88 ? 12.067 4.527 -16.340 1.00 83.56 88 PRO A N 1
ATOM 707 C CA . PRO A 1 88 ? 12.018 3.738 -17.580 1.00 83.56 88 PRO A CA 1
ATOM 708 C C . PRO A 1 88 ? 11.749 2.241 -17.365 1.00 83.56 88 PRO A C 1
ATOM 710 O O . PRO A 1 88 ? 11.319 1.564 -18.297 1.00 83.56 88 PRO A O 1
ATOM 713 N N . HIS A 1 89 ? 11.955 1.732 -16.149 1.00 84.06 89 HIS A N 1
ATOM 714 C CA . HIS A 1 89 ? 11.734 0.329 -15.811 1.00 84.06 89 HIS A CA 1
ATOM 715 C C . HIS A 1 89 ? 10.901 0.195 -14.534 1.00 84.06 89 HIS A C 1
ATOM 717 O O . HIS A 1 89 ? 11.171 0.916 -13.569 1.00 84.06 89 HIS A O 1
ATOM 723 N N . PRO A 1 90 ? 9.945 -0.749 -14.501 1.00 89.19 90 PRO A N 1
ATOM 724 C CA . PRO A 1 90 ? 9.168 -1.015 -13.304 1.00 89.19 90 PRO A CA 1
ATOM 725 C C . PRO A 1 90 ? 10.071 -1.556 -12.197 1.00 89.19 90 PRO A C 1
ATOM 727 O O . PRO A 1 90 ? 10.998 -2.333 -12.440 1.00 89.19 90 PRO A O 1
ATOM 730 N N . LEU A 1 91 ? 9.789 -1.139 -10.968 1.00 89.25 91 LEU A N 1
ATOM 731 C CA . LEU A 1 91 ? 10.521 -1.567 -9.782 1.00 89.25 91 LEU A CA 1
ATOM 732 C C . LEU A 1 91 ? 9.915 -2.830 -9.167 1.00 89.25 91 LEU A C 1
ATOM 734 O O . LEU A 1 91 ? 10.640 -3.680 -8.646 1.00 89.25 91 LEU A O 1
ATOM 738 N N . LEU A 1 92 ? 8.595 -2.984 -9.261 1.00 90.81 92 LEU A N 1
ATOM 739 C CA . LEU A 1 92 ? 7.891 -4.195 -8.853 1.00 90.81 92 LEU A CA 1
ATOM 740 C C . LEU A 1 92 ? 7.331 -4.930 -10.078 1.00 90.81 92 LEU A C 1
ATOM 742 O O . LEU A 1 92 ? 6.862 -4.280 -11.011 1.00 90.81 92 LEU A O 1
ATOM 746 N N . PRO A 1 93 ? 7.344 -6.271 -10.089 1.00 91.00 93 PRO A N 1
ATOM 747 C CA . PRO A 1 93 ? 6.583 -7.049 -11.056 1.00 91.00 93 PRO A CA 1
ATOM 748 C C . PRO A 1 93 ? 5.099 -7.091 -10.667 1.00 91.00 93 PRO A C 1
ATOM 750 O O . PRO A 1 93 ? 4.714 -6.688 -9.567 1.00 91.00 93 PRO A O 1
ATOM 753 N N . VAL A 1 94 ? 4.277 -7.681 -11.530 1.00 93.19 94 VAL A N 1
ATOM 754 C CA . VAL A 1 94 ? 2.927 -8.132 -11.175 1.00 93.19 94 VAL A CA 1
ATOM 755 C C . VAL A 1 94 ? 3.016 -9.595 -10.743 1.00 93.19 94 VAL A C 1
ATOM 757 O O . VAL A 1 94 ? 3.064 -10.486 -11.583 1.00 93.19 94 VAL A O 1
ATOM 760 N N . LEU A 1 95 ? 3.082 -9.865 -9.432 1.00 92.50 95 LEU A N 1
ATOM 761 C CA . LEU A 1 95 ? 3.313 -11.229 -8.912 1.00 92.50 95 LEU A CA 1
ATOM 762 C C . LEU A 1 95 ? 2.235 -12.235 -9.346 1.00 92.50 95 LEU A C 1
ATOM 764 O O . LEU A 1 95 ? 2.520 -13.422 -9.464 1.00 92.50 95 LEU A O 1
ATOM 768 N N . GLN A 1 96 ? 1.019 -11.761 -9.603 1.00 93.31 96 GLN A N 1
ATOM 769 C CA . GLN A 1 96 ? -0.118 -12.566 -10.064 1.00 93.31 96 GLN A CA 1
ATOM 770 C C . GLN A 1 96 ? 0.030 -13.033 -11.525 1.00 93.31 96 GLN A C 1
ATOM 772 O O . GLN A 1 96 ? -0.599 -14.007 -11.924 1.00 93.31 96 GLN A O 1
ATOM 777 N N . GLU A 1 97 ? 0.887 -12.375 -12.312 1.00 91.31 97 GLU A N 1
ATOM 778 C CA . GLU A 1 97 ? 1.185 -12.715 -13.714 1.00 91.31 97 GLU A CA 1
ATOM 779 C C . GLU A 1 97 ? 2.537 -13.433 -13.869 1.00 91.31 97 GLU A C 1
ATOM 781 O O . GLU A 1 97 ? 2.974 -13.733 -14.979 1.00 91.31 97 GLU A O 1
ATOM 786 N N . MET A 1 98 ? 3.236 -13.693 -12.760 1.00 87.94 98 MET A N 1
ATOM 787 C CA . MET A 1 98 ? 4.543 -14.339 -12.777 1.00 87.94 98 MET A CA 1
ATOM 788 C C . MET A 1 98 ? 4.453 -15.862 -12.656 1.00 87.94 98 MET A C 1
ATOM 7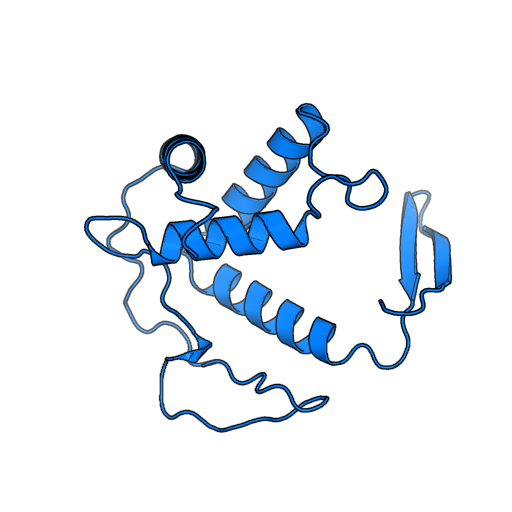90 O O . MET A 1 98 ? 3.628 -16.410 -11.922 1.00 87.94 98 MET A O 1
ATOM 794 N N . GLY A 1 99 ? 5.422 -16.533 -13.283 1.00 84.00 99 GLY A N 1
ATOM 795 C CA . GLY A 1 99 ? 5.600 -17.980 -13.18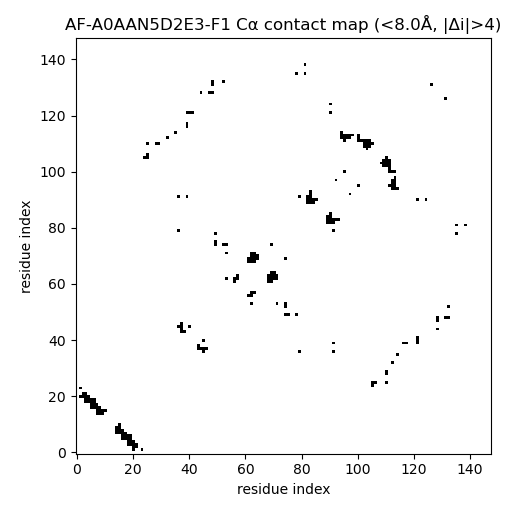1 1.00 84.00 99 GLY A CA 1
ATOM 796 C C . GLY A 1 99 ? 4.507 -18.773 -13.895 1.00 84.00 99 GLY A C 1
ATOM 797 O O . GLY A 1 99 ? 3.760 -18.247 -14.717 1.00 84.00 99 GLY A O 1
ATOM 798 N N . GLU A 1 100 ? 4.436 -20.064 -13.588 1.00 85.88 100 GLU A N 1
ATOM 799 C CA . GLU A 1 100 ? 3.360 -20.924 -14.072 1.00 85.88 100 GLU A CA 1
ATOM 800 C C . GLU A 1 100 ? 2.105 -20.669 -13.234 1.00 85.88 100 GLU A C 1
ATOM 802 O O . GLU A 1 100 ? 2.061 -20.999 -12.047 1.00 85.88 100 GLU A O 1
ATOM 807 N N . LYS A 1 101 ? 1.099 -20.040 -13.845 1.00 84.44 101 LYS A N 1
ATOM 808 C CA . LYS A 1 101 ? -0.146 -19.690 -13.167 1.00 84.44 101 LYS A CA 1
ATOM 809 C C . LYS A 1 101 ? -0.869 -20.955 -12.700 1.00 84.44 101 LYS A C 1
ATOM 811 O O . LYS A 1 101 ? -1.254 -21.790 -13.514 1.00 84.44 101 LYS A O 1
ATOM 816 N N . LYS A 1 102 ? -1.089 -21.065 -11.391 1.00 87.12 102 LYS A N 1
ATOM 817 C CA . LYS A 1 102 ? -1.904 -22.120 -10.779 1.00 87.12 102 LYS A CA 1
ATOM 818 C C . LYS A 1 102 ? -3.164 -21.460 -10.269 1.00 87.12 102 LYS A C 1
ATOM 820 O O . LYS A 1 102 ? -3.079 -20.694 -9.325 1.00 87.12 102 LYS A O 1
ATOM 825 N N . GLU A 1 103 ? -4.300 -21.706 -10.901 1.00 90.31 103 GLU A N 1
ATOM 826 C CA . GLU A 1 103 ? -5.559 -21.127 -10.434 1.00 90.31 103 GLU A CA 1
ATOM 827 C C . GLU A 1 103 ? -5.859 -21.616 -9.008 1.00 90.31 103 GLU A C 1
ATOM 829 O O . GLU A 1 103 ? -5.890 -22.821 -8.746 1.00 90.31 103 GLU A O 1
ATOM 834 N N . ILE A 1 104 ? -6.035 -20.676 -8.076 1.00 93.25 104 ILE A N 1
ATOM 835 C CA . ILE A 1 104 ? -6.431 -20.960 -6.693 1.00 93.25 104 ILE A CA 1
ATOM 836 C C . ILE A 1 104 ? -7.666 -20.116 -6.420 1.00 93.25 104 ILE A C 1
ATOM 838 O O . ILE A 1 104 ? -7.556 -18.904 -6.268 1.00 93.25 104 ILE A O 1
ATOM 842 N N . LEU A 1 105 ? -8.840 -20.744 -6.370 1.00 96.00 105 LEU A N 1
ATOM 843 C CA . LEU A 1 105 ? -10.100 -20.033 -6.171 1.00 96.00 105 LEU A CA 1
ATOM 844 C C . LEU A 1 105 ? -10.487 -19.989 -4.694 1.00 96.00 105 LEU A C 1
ATOM 846 O O . LEU A 1 105 ? -10.649 -21.027 -4.055 1.00 96.00 105 LEU A O 1
ATOM 850 N N . VAL A 1 106 ? -10.707 -18.780 -4.186 1.00 94.12 106 VAL A N 1
ATOM 851 C CA . VAL A 1 106 ? -11.293 -18.511 -2.868 1.00 94.12 106 VAL A CA 1
ATOM 852 C C . VAL A 1 106 ? -12.473 -17.580 -3.079 1.00 94.12 106 VAL A C 1
ATOM 854 O O . VAL A 1 106 ? -12.334 -16.532 -3.702 1.00 94.12 106 VAL A O 1
ATOM 857 N N . GLU A 1 107 ? -13.660 -17.985 -2.624 1.00 91.06 107 GLU A N 1
ATOM 858 C CA . GLU A 1 107 ? -14.906 -17.228 -2.842 1.00 91.06 107 GLU A CA 1
ATOM 859 C C . GLU A 1 107 ? -15.162 -16.870 -4.327 1.00 91.06 107 GLU A C 1
ATOM 861 O O . GLU A 1 107 ? -15.755 -15.841 -4.643 1.00 91.06 107 GLU A O 1
ATOM 866 N N . GLY A 1 108 ? -14.700 -17.717 -5.257 1.00 93.81 108 GLY A N 1
ATOM 867 C CA . GLY A 1 108 ? -14.824 -17.498 -6.704 1.00 93.81 108 GLY A CA 1
ATOM 868 C C . GLY A 1 108 ? -13.780 -16.554 -7.315 1.00 93.81 108 GLY A C 1
ATOM 869 O O . GLY A 1 108 ? -13.837 -16.303 -8.516 1.00 93.81 108 GLY A O 1
ATOM 870 N N . TRP A 1 109 ? -12.820 -16.063 -6.529 1.00 94.69 109 TRP A N 1
ATOM 871 C CA . TRP A 1 109 ? -11.729 -15.207 -6.993 1.00 94.69 109 TRP A CA 1
ATOM 872 C C . TRP A 1 109 ? -10.411 -15.968 -7.045 1.00 94.69 109 TRP A C 1
ATOM 874 O O . TRP A 1 109 ? -10.061 -16.676 -6.103 1.00 94.69 109 TRP A O 1
ATOM 884 N N . ASP A 1 110 ? -9.660 -15.779 -8.127 1.00 95.44 110 ASP A N 1
ATOM 885 C CA . ASP A 1 110 ? -8.301 -16.299 -8.249 1.00 95.44 110 ASP A CA 1
ATOM 886 C C . ASP A 1 110 ? -7.339 -15.488 -7.370 1.00 95.44 110 ASP A C 1
ATOM 888 O O . ASP A 1 110 ? -7.075 -14.310 -7.622 1.00 95.44 110 ASP A O 1
ATOM 892 N N . VAL A 1 111 ? -6.834 -16.127 -6.316 1.00 95.94 111 VAL A N 1
ATOM 893 C CA . VAL A 1 111 ? -5.930 -15.528 -5.323 1.00 95.94 111 VAL A CA 1
ATOM 894 C C . VAL A 1 111 ? -4.467 -15.909 -5.542 1.00 95.94 111 VAL A C 1
ATOM 896 O O . VAL A 1 111 ? -3.616 -15.621 -4.695 1.00 95.94 111 VAL A O 1
ATOM 899 N N . TYR A 1 112 ? -4.150 -16.568 -6.657 1.00 95.19 112 TYR A N 1
ATOM 900 C CA . TYR A 1 112 ? -2.787 -16.973 -6.960 1.00 95.19 112 TYR A CA 1
ATOM 901 C C . TYR A 1 112 ? -1.842 -15.779 -7.123 1.00 95.19 112 TYR A C 1
ATOM 903 O O . TYR A 1 112 ? -2.128 -14.802 -7.817 1.00 95.19 112 TYR A O 1
ATOM 911 N N . PHE A 1 113 ? -0.653 -15.904 -6.540 1.00 93.94 113 PHE A N 1
ATOM 912 C CA . PHE A 1 113 ? 0.496 -15.073 -6.862 1.00 93.94 113 PHE A CA 1
ATOM 913 C C . PHE A 1 113 ? 1.781 -15.893 -6.757 1.00 93.94 113 PHE A C 1
ATOM 915 O O . PHE A 1 113 ? 1.881 -16.832 -5.966 1.00 93.94 113 PHE A O 1
ATOM 922 N N . CYS A 1 114 ? 2.785 -15.527 -7.550 1.00 90.62 114 CYS A N 1
ATOM 923 C CA . CYS A 1 114 ? 4.087 -16.172 -7.519 1.00 90.62 114 CYS A CA 1
ATOM 924 C C . CYS A 1 114 ? 4.803 -15.901 -6.190 1.00 90.62 114 CYS A C 1
ATOM 926 O O . CYS A 1 114 ? 5.093 -14.752 -5.841 1.00 90.62 114 CYS A O 1
ATOM 928 N N . ASP A 1 115 ? 5.134 -16.979 -5.479 1.00 84.25 115 ASP A N 1
ATOM 929 C CA . ASP A 1 115 ? 5.859 -16.935 -4.209 1.00 84.25 115 ASP A CA 1
ATOM 930 C C . ASP A 1 115 ? 7.365 -17.236 -4.365 1.00 84.25 115 ASP A C 1
ATOM 932 O O . ASP A 1 115 ? 8.097 -17.370 -3.385 1.00 84.25 115 ASP A O 1
ATOM 936 N N . GLU A 1 116 ? 7.905 -17.285 -5.586 1.00 76.38 116 GLU A N 1
ATOM 937 C CA . GLU A 1 116 ? 9.331 -17.578 -5.804 1.00 76.38 116 GLU A CA 1
ATOM 938 C C . GLU A 1 116 ? 10.252 -16.405 -5.442 1.00 76.38 116 GLU A C 1
ATOM 940 O O . GLU A 1 116 ? 10.039 -15.252 -5.837 1.00 76.38 116 GLU A O 1
ATOM 945 N N . SER A 1 117 ? 11.270 -16.667 -4.612 1.00 67.25 117 SER A N 1
ATOM 946 C CA . SER A 1 117 ? 12.161 -15.634 -4.063 1.00 67.25 117 SER A CA 1
ATOM 947 C C . SER A 1 117 ? 12.975 -14.936 -5.160 1.00 67.25 117 SER A C 1
ATOM 949 O O . SER A 1 117 ? 13.395 -15.567 -6.134 1.00 67.25 117 SER A O 1
ATOM 951 N N . PRO A 1 118 ? 13.205 -13.613 -5.048 1.00 60.69 118 PRO A N 1
ATOM 952 C CA . PRO A 1 118 ? 13.808 -12.852 -6.130 1.00 60.69 118 PRO A CA 1
ATOM 953 C C . PRO A 1 118 ? 15.254 -13.299 -6.342 1.00 60.69 118 PRO A C 1
ATOM 955 O O . PRO A 1 118 ? 16.127 -13.030 -5.520 1.00 60.69 118 PRO A O 1
ATOM 958 N N . LYS A 1 119 ? 15.539 -13.934 -7.484 1.00 53.97 119 LYS A N 1
ATOM 959 C CA . LYS A 1 119 ? 16.918 -14.305 -7.817 1.00 53.97 119 LYS A CA 1
ATOM 960 C C . LYS A 1 119 ? 17.778 -13.155 -8.345 1.00 53.97 119 LYS A C 1
ATOM 962 O O . LYS A 1 119 ? 18.984 -13.365 -8.338 1.00 53.97 119 LYS A O 1
ATOM 967 N N . ARG A 1 120 ? 17.261 -11.982 -8.790 1.00 54.72 120 ARG A N 1
ATOM 968 C CA . ARG A 1 120 ? 18.138 -10.886 -9.317 1.00 54.72 120 ARG A CA 1
ATOM 969 C C . ARG A 1 120 ? 17.559 -9.511 -9.745 1.00 54.72 120 ARG A C 1
ATOM 971 O O . ARG A 1 120 ? 18.342 -8.707 -10.234 1.00 54.72 120 ARG A O 1
ATOM 978 N N . HIS A 1 121 ? 16.270 -9.172 -9.614 1.00 55.41 121 HIS A N 1
ATOM 979 C CA . HIS A 1 121 ? 15.720 -8.033 -10.395 1.00 55.41 121 HIS A CA 1
ATOM 980 C C . HIS A 1 121 ? 15.786 -6.614 -9.777 1.00 55.41 121 HIS A C 1
ATOM 982 O O . HIS A 1 121 ? 15.772 -5.645 -10.530 1.00 55.41 121 HIS A O 1
ATOM 988 N N . TRP A 1 122 ? 15.898 -6.443 -8.452 1.00 62.53 122 TRP A N 1
ATOM 989 C CA . TRP A 1 122 ? 15.796 -5.108 -7.818 1.00 62.53 122 TRP A CA 1
ATOM 990 C C . TRP A 1 122 ? 17.047 -4.210 -7.964 1.00 62.53 122 TRP A C 1
ATOM 992 O O . TRP A 1 122 ? 17.000 -3.012 -7.693 1.00 62.53 122 TRP A O 1
ATOM 1002 N N . SER A 1 123 ? 18.191 -4.749 -8.391 1.00 60.50 123 SER A N 1
ATOM 1003 C CA . SER A 1 123 ? 19.518 -4.123 -8.242 1.00 60.50 123 SER A CA 1
ATOM 1004 C C . SER A 1 123 ? 19.793 -2.868 -9.091 1.00 60.50 123 SER A C 1
ATOM 1006 O O . SER A 1 123 ? 20.941 -2.442 -9.166 1.00 60.50 123 SER A O 1
ATOM 1008 N N . LYS A 1 124 ? 18.783 -2.277 -9.738 1.00 66.50 124 LYS A N 1
ATOM 1009 C CA . LYS A 1 124 ? 18.933 -1.110 -10.627 1.00 66.50 124 LYS A CA 1
ATOM 1010 C C . LYS A 1 124 ? 18.321 0.190 -10.093 1.00 66.50 124 LYS A C 1
ATOM 10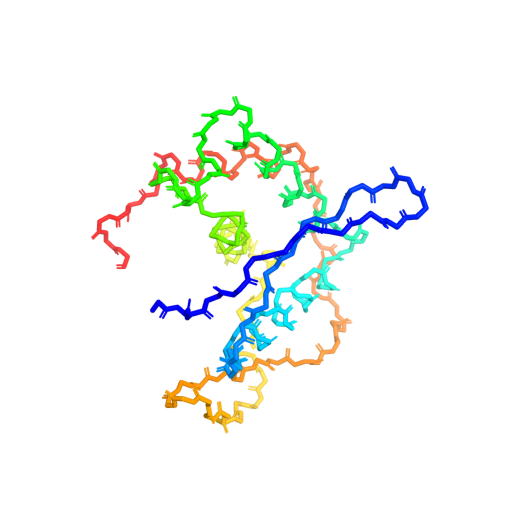12 O O . LYS A 1 124 ? 18.524 1.228 -10.711 1.00 66.50 124 LYS A O 1
ATOM 1017 N N . CYS A 1 125 ? 17.581 0.166 -8.981 1.00 75.69 125 CYS A N 1
ATOM 1018 C CA . CYS A 1 125 ? 16.998 1.391 -8.427 1.00 75.69 125 CYS A CA 1
ATOM 1019 C C . CYS A 1 125 ? 18.033 2.191 -7.625 1.00 75.69 125 CYS A C 1
ATOM 1021 O O . CYS A 1 125 ? 18.546 1.698 -6.621 1.00 75.69 125 CYS A O 1
ATOM 1023 N N . THR A 1 126 ? 18.305 3.427 -8.044 1.00 82.50 126 THR A N 1
ATOM 1024 C CA . THR A 1 126 ? 19.192 4.379 -7.347 1.00 82.50 126 THR A CA 1
ATOM 1025 C C . THR A 1 126 ? 18.433 5.529 -6.679 1.00 82.50 126 THR A C 1
ATOM 1027 O O . THR A 1 126 ? 19.059 6.427 -6.125 1.00 82.50 126 THR A O 1
ATOM 1030 N N . LEU A 1 127 ? 17.099 5.528 -6.756 1.00 87.69 127 LEU A N 1
ATOM 1031 C CA . LEU A 1 127 ? 16.248 6.588 -6.216 1.00 87.69 127 LEU A CA 1
ATOM 1032 C C . LEU A 1 127 ? 16.150 6.485 -4.692 1.00 87.69 127 LEU A C 1
ATOM 1034 O O . LEU A 1 127 ? 16.043 5.387 -4.136 1.00 87.69 127 LEU A O 1
ATOM 1038 N N . SER A 1 128 ? 16.146 7.633 -4.014 1.00 91.31 128 SER A N 1
ATOM 1039 C CA . SER A 1 128 ? 15.879 7.686 -2.579 1.00 91.31 128 SER A CA 1
ATOM 1040 C C . SER A 1 128 ? 14.384 7.502 -2.281 1.00 91.31 128 SER A C 1
ATOM 1042 O O . SER A 1 128 ? 13.527 7.607 -3.159 1.00 91.31 128 SER A O 1
ATOM 1044 N N . ILE A 1 129 ? 14.045 7.266 -1.008 1.00 92.62 129 ILE A N 1
ATOM 1045 C CA . ILE A 1 129 ? 12.641 7.231 -0.556 1.00 92.62 129 ILE A CA 1
ATOM 1046 C C . ILE A 1 129 ? 11.944 8.573 -0.839 1.00 92.62 129 ILE A C 1
ATOM 1048 O O . ILE A 1 129 ? 10.775 8.577 -1.212 1.00 92.62 129 ILE A O 1
ATOM 1052 N N . GLY A 1 130 ? 12.659 9.696 -0.695 1.00 95.00 130 GLY A N 1
ATOM 1053 C CA . GLY A 1 130 ? 12.123 11.029 -0.978 1.00 95.00 130 GLY A CA 1
ATOM 1054 C C . GLY A 1 130 ? 11.800 11.223 -2.458 1.00 95.00 130 GLY A C 1
ATOM 1055 O O . GLY A 1 130 ? 10.707 11.677 -2.786 1.00 95.00 130 GLY A O 1
ATOM 1056 N N . ASP A 1 131 ? 12.697 10.794 -3.349 1.00 94.94 131 ASP A N 1
ATOM 1057 C CA . ASP A 1 131 ? 12.476 10.881 -4.800 1.00 94.94 131 ASP A CA 1
ATOM 1058 C C . ASP A 1 131 ? 11.270 10.043 -5.232 1.00 94.94 131 ASP A C 1
ATOM 1060 O O . ASP A 1 131 ? 10.447 10.488 -6.030 1.00 94.94 131 ASP A O 1
ATOM 1064 N N . LEU A 1 132 ? 11.150 8.828 -4.688 1.00 95.19 132 LEU A N 1
ATOM 1065 C CA . LEU A 1 132 ? 10.021 7.943 -4.967 1.00 95.19 132 LEU A CA 1
ATOM 1066 C C . LEU A 1 132 ? 8.706 8.507 -4.430 1.00 95.19 132 LEU A C 1
ATOM 1068 O O . LEU A 1 132 ? 7.676 8.358 -5.079 1.00 95.19 132 LEU A O 1
ATOM 1072 N N . PHE A 1 133 ? 8.732 9.163 -3.270 1.00 97.50 133 PHE A N 1
ATOM 1073 C CA . PHE A 1 133 ? 7.558 9.829 -2.721 1.00 97.50 133 PHE A CA 1
ATOM 1074 C C . PHE A 1 133 ? 7.098 10.998 -3.601 1.00 97.50 133 PHE A C 1
ATOM 1076 O O . PHE A 1 133 ? 5.916 11.077 -3.926 1.00 97.50 133 PHE A O 1
ATOM 1083 N N . LEU A 1 134 ? 8.013 11.870 -4.034 1.00 97.31 134 LEU A N 1
ATOM 1084 C CA . LEU A 1 134 ? 7.673 12.981 -4.929 1.00 97.31 134 LEU A CA 1
ATOM 1085 C C . LEU A 1 134 ? 7.105 12.472 -6.259 1.00 97.31 134 LEU A C 1
ATOM 1087 O O . LEU A 1 134 ? 6.051 12.929 -6.694 1.00 97.31 134 LEU A O 1
ATOM 1091 N N . GLN A 1 135 ? 7.740 11.460 -6.853 1.00 96.69 135 GLN A N 1
ATOM 1092 C CA . GLN A 1 135 ? 7.240 10.840 -8.080 1.00 96.69 135 GLN A CA 1
ATOM 1093 C C . GLN A 1 135 ? 5.882 10.153 -7.888 1.00 96.69 135 GLN A C 1
ATOM 1095 O O . GLN A 1 135 ? 5.056 10.205 -8.794 1.00 96.69 135 GLN A O 1
ATOM 1100 N N . PHE A 1 136 ? 5.615 9.544 -6.728 1.00 97.50 136 PHE A N 1
ATOM 1101 C CA . PHE A 1 136 ? 4.300 8.983 -6.401 1.00 97.50 136 PHE A CA 1
ATOM 1102 C C . PHE A 1 136 ? 3.213 10.068 -6.406 1.00 97.50 136 PHE A C 1
ATOM 1104 O O . PHE A 1 136 ? 2.145 9.863 -6.985 1.00 97.50 136 PHE A O 1
ATOM 1111 N N . LEU A 1 137 ? 3.492 11.231 -5.805 1.00 97.50 137 LEU A N 1
ATOM 1112 C CA . LEU A 1 137 ? 2.563 12.364 -5.808 1.00 97.50 137 LEU A CA 1
ATOM 1113 C C . LEU A 1 137 ? 2.325 12.887 -7.227 1.00 97.50 137 LEU A C 1
ATOM 1115 O O . LEU A 1 137 ? 1.178 13.049 -7.636 1.00 97.50 137 LEU A O 1
ATOM 1119 N N . GLU A 1 138 ? 3.392 13.112 -7.996 1.00 97.06 138 GLU A N 1
ATOM 1120 C CA . GLU A 1 138 ? 3.286 13.576 -9.384 1.00 97.06 138 GLU A CA 1
ATOM 1121 C C . GLU A 1 138 ? 2.530 12.592 -10.278 1.00 97.06 138 GLU A C 1
ATOM 1123 O O . GLU A 1 138 ? 1.738 13.011 -11.124 1.00 97.06 138 GLU A O 1
ATOM 1128 N N . TYR A 1 139 ? 2.766 11.292 -10.086 1.00 96.81 139 TYR A N 1
ATOM 1129 C CA . TYR A 1 139 ? 2.103 10.229 -10.826 1.00 96.81 139 TYR A CA 1
ATOM 1130 C C . TYR A 1 139 ? 0.591 10.287 -10.616 1.00 96.81 139 TYR A C 1
ATOM 1132 O O . TYR A 1 139 ? -0.150 10.407 -11.587 1.00 96.81 139 TYR A O 1
ATOM 1140 N N . PHE A 1 140 ? 0.130 10.282 -9.361 1.00 96.81 140 PHE A N 1
ATOM 1141 C CA . PHE A 1 140 ? -1.303 10.292 -9.055 1.00 96.81 140 PHE A CA 1
ATOM 1142 C C . PHE A 1 140 ? -1.982 11.650 -9.255 1.00 96.81 140 PHE A C 1
ATOM 1144 O O . PHE A 1 140 ? -3.194 11.686 -9.464 1.00 96.81 140 PHE A O 1
ATOM 1151 N N . ALA A 1 141 ? -1.224 12.749 -9.287 1.00 95.94 141 ALA A N 1
ATOM 1152 C CA . ALA A 1 141 ? -1.745 14.056 -9.685 1.00 95.94 141 ALA A CA 1
ATOM 1153 C C . ALA A 1 141 ? -2.095 14.129 -11.184 1.00 95.94 141 ALA A C 1
ATOM 1155 O O . ALA A 1 141 ? -2.957 14.913 -11.571 1.00 95.94 141 ALA A O 1
ATOM 1156 N N . LYS A 1 142 ? -1.426 13.329 -12.026 1.00 95.00 142 LYS A N 1
ATOM 1157 C CA . LYS A 1 142 ? -1.637 13.267 -13.486 1.00 95.00 142 LYS A CA 1
ATOM 1158 C C . LYS A 1 142 ? -2.353 11.992 -13.936 1.00 95.00 142 LYS A C 1
ATOM 1160 O O . LYS A 1 142 ? -2.502 11.766 -15.133 1.00 95.00 142 LYS A O 1
ATOM 1165 N N . PHE A 1 143 ? -2.730 11.132 -12.997 1.00 95.25 143 PHE A N 1
ATOM 1166 C CA . PHE A 1 143 ? -3.312 9.834 -13.293 1.00 95.25 143 PHE A CA 1
ATOM 1167 C C . PHE A 1 143 ? -4.740 9.996 -13.821 1.00 95.25 143 PHE A C 1
ATOM 1169 O O . PHE A 1 143 ? -5.562 10.686 -13.219 1.00 95.25 143 PHE A O 1
ATOM 1176 N N . GLU A 1 144 ? -5.035 9.362 -14.952 1.00 93.62 144 GLU A N 1
ATOM 1177 C CA . GLU A 1 144 ? -6.363 9.389 -15.566 1.00 93.62 144 GLU A CA 1
ATOM 1178 C C . GLU A 1 144 ? -7.297 8.412 -14.845 1.00 93.62 144 GLU A C 1
ATOM 1180 O O . GLU A 1 144 ? -7.471 7.268 -15.265 1.00 93.62 144 GLU A O 1
ATOM 1185 N N . TRP A 1 145 ? -7.883 8.865 -13.735 1.00 91.06 145 TRP A N 1
ATOM 1186 C CA . TRP A 1 145 ? -8.751 8.054 -12.872 1.00 91.06 145 TRP A CA 1
ATOM 1187 C C . TRP A 1 145 ? -10.018 7.537 -13.564 1.00 91.06 145 TRP A C 1
ATOM 1189 O O . TRP A 1 145 ? -10.529 6.492 -13.177 1.00 91.06 145 TRP A O 1
ATOM 1199 N N . GLU A 1 146 ? -10.518 8.250 -14.574 1.00 91.38 146 GLU A N 1
ATOM 1200 C CA . GLU A 1 146 ? -11.751 7.899 -15.292 1.00 91.38 146 GLU A CA 1
ATOM 1201 C C . GLU A 1 146 ? -11.550 6.793 -16.345 1.00 91.38 146 GLU A C 1
ATOM 1203 O O . GLU A 1 146 ? -12.522 6.170 -16.759 1.00 91.38 146 GLU A O 1
ATOM 1208 N N . ASN A 1 147 ? -10.301 6.526 -16.752 1.00 80.62 147 ASN A N 1
ATOM 1209 C CA . ASN A 1 147 ? -9.955 5.636 -17.870 1.00 80.62 147 ASN A CA 1
ATOM 1210 C C . ASN A 1 147 ? -9.268 4.324 -17.434 1.00 80.62 147 ASN A C 1
ATOM 1212 O O . ASN A 1 147 ? -8.575 3.705 -18.245 1.00 80.62 147 ASN A O 1
ATOM 1216 N N . GLN A 1 148 ? -9.393 3.926 -16.162 1.00 62.44 148 GLN A N 1
ATOM 1217 C CA . GLN A 1 148 ? -8.783 2.697 -15.625 1.00 62.44 148 GLN A CA 1
ATOM 1218 C C . GLN A 1 148 ? -9.710 1.486 -15.665 1.00 62.44 148 GLN A C 1
ATOM 1220 O O . GLN A 1 148 ? -10.916 1.651 -15.378 1.00 62.44 148 GLN A O 1
#

Foldseek 3Di:
DFDWDWDWDADPNDIDIDIDTPQPVLVVLLVVVLVLQLLLAPPSLLVVLLVVVLVVCVVVVQADVVVPHHHSSVSSVLLQVCQCVDPPHRQDHFQCPDDDHDADDDPRDGSDGHNDHDPDDNPPDPDDSVRSNVSSVVCVVPDPPVPD